Protein AF-A8PZW1-F1 (afdb_monomer)

Foldseek 3Di:
DDDDDDDPLPPPQPPVDDDDPLRVQQVVCVVVVHHRPDDDPLVVLVVVLVPDPPLLVSQVCQAEDADEAPCLLRPCPVVSSQVSNCVQADDPVNVVPDDPDDDPNSTHHGGHYDFDDCVVVVCHSVRHCVVVVVVVVVCCVQVVDPVNQQDDDPVNCVVPNPVCVVVRPVD

Secondary structure (DSSP, 8-state):
--------TTSS---SSPPPHHHHHHHHHHHTTPPPSS--HHHHHHHHHHT-SSGGGHHHHHHSB---SGGGGSTTHHHHHHHHHGGGS--HHHHTTS-TT---TT------B----TT-GGGTT-GGGHHHHHHHHHHHHHHH-TT--SS--HHHHHHHGGGGGGSTT--

Solvent-accessible surface area (backbone atoms only — not comparable to full-atom values): 10690 Å² total; per-residue (Å²): 140,86,83,81,89,75,80,76,71,76,77,74,63,81,59,94,62,76,82,54,67,69,58,56,50,21,55,49,25,52,74,74,73,44,84,44,93,58,80,54,69,59,59,52,49,50,59,54,47,73,68,48,76,65,55,74,60,39,33,60,51,41,52,56,32,74,67,58,36,77,69,49,69,42,83,63,47,65,61,52,47,42,58,58,46,48,74,78,35,71,44,75,72,57,60,72,71,44,77,89,86,69,78,67,88,53,61,38,79,58,63,30,76,60,72,67,59,72,88,43,66,95,44,46,87,37,36,48,46,45,66,58,54,51,48,54,55,49,50,53,54,45,74,66,40,87,81,58,52,75,58,88,48,72,67,54,39,73,75,55,39,84,64,46,74,79,56,54,74,72,125

Nearest PDB structures (foldseek):
  6yw7-assembly1_A  TM=7.847E-01  e=1.092E-02  Homo sapiens

Organism: Malassezia globosa (strain ATCC MYA-4612 / CBS 7966) (NCBI:txid425265)

Mean predicted aligned error: 10.6 Å

pLDDT: mean 81.07, std 16.15, range [33.66, 95.81]

Sequence (171 aa):
MSRSSAPAVLERVSLATPMPRAVAQALQARRIGGEPMCISIPEAVERAVSQMQPMERRVPLWENVILTGPMALTRGLNAELVRALSAYMTTEATEASQVAGEPHPWQPHAVRALRIPDYFANFKERMDLAPYLGATIFAKLVFGDLSGRNYITKKQYNEAGPSVAFALGSV

InterPro domains:
  IPR043129 ATPase, nucleotide binding domain [SSF53067] (37-164)

Radius of gyration: 21.82 Å; Cα contacts (8 Å, |Δi|>4): 133; chains: 1; bounding box: 57×39×56 Å

Structure (mmCIF, N/CA/C/O backbone):
data_AF-A8PZW1-F1
#
_entry.id   AF-A8PZW1-F1
#
loop_
_atom_site.group_PDB
_atom_site.id
_atom_site.type_symbol
_atom_site.label_atom_id
_atom_site.label_alt_id
_atom_site.label_comp_id
_atom_site.label_asym_id
_atom_site.label_entity_id
_atom_site.label_seq_id
_atom_site.pdbx_PDB_ins_code
_atom_site.Cartn_x
_atom_site.Cartn_y
_atom_site.Cartn_z
_atom_site.occupancy
_atom_site.B_iso_or_equiv
_atom_site.auth_seq_id
_atom_site.auth_comp_id
_atom_site.auth_asym_id
_atom_site.auth_atom_id
_atom_site.pdbx_PDB_model_num
ATOM 1 N N . MET A 1 1 ? 29.365 8.353 -30.071 1.00 39.91 1 MET A N 1
ATOM 2 C CA . MET A 1 1 ? 29.418 7.093 -29.291 1.00 39.91 1 MET A CA 1
ATOM 3 C C . MET A 1 1 ? 29.468 7.518 -27.830 1.00 39.91 1 MET A C 1
ATOM 5 O O . MET A 1 1 ? 30.365 8.272 -27.512 1.00 39.91 1 MET A O 1
ATOM 9 N N . SER A 1 2 ? 28.543 7.277 -26.908 1.00 44.88 2 SER A N 1
ATOM 10 C CA . SER A 1 2 ? 27.367 6.420 -26.755 1.00 44.88 2 SER A CA 1
ATOM 11 C C . SER A 1 2 ? 26.422 7.197 -25.814 1.00 44.88 2 SER A C 1
ATOM 13 O O . SER A 1 2 ? 26.896 7.743 -24.819 1.00 44.88 2 SER A O 1
ATOM 15 N N . ARG A 1 3 ? 25.125 7.329 -26.124 1.00 33.66 3 ARG A N 1
ATOM 16 C CA . ARG A 1 3 ? 24.141 7.918 -25.197 1.00 33.66 3 ARG A CA 1
ATOM 17 C C . ARG A 1 3 ? 22.961 6.968 -25.026 1.00 33.66 3 ARG A C 1
ATOM 19 O O . ARG A 1 3 ? 22.177 6.791 -25.947 1.00 33.66 3 ARG A O 1
ATOM 26 N N . SER A 1 4 ? 22.872 6.443 -23.805 1.00 40.16 4 SER A N 1
ATOM 27 C CA . SER A 1 4 ? 21.647 6.209 -23.036 1.00 40.16 4 SER A CA 1
ATOM 28 C C . SER A 1 4 ? 20.554 5.373 -23.713 1.00 40.16 4 SER A C 1
ATOM 30 O O . SER A 1 4 ? 19.647 5.899 -24.355 1.00 40.16 4 SER A O 1
ATOM 32 N N . SER A 1 5 ? 20.589 4.056 -23.486 1.00 48.94 5 SER A N 1
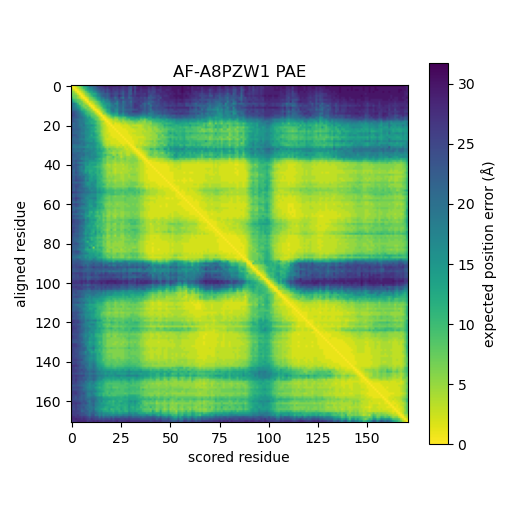ATOM 33 C CA . SER A 1 5 ? 19.399 3.214 -23.624 1.00 48.94 5 SER A CA 1
ATOM 34 C C . SER A 1 5 ? 18.521 3.379 -22.376 1.00 48.94 5 SER A C 1
ATOM 36 O O . SER A 1 5 ? 18.704 2.683 -21.377 1.00 48.94 5 SER A O 1
ATOM 38 N N . ALA A 1 6 ? 17.572 4.313 -22.410 1.00 47.75 6 ALA A N 1
ATOM 39 C CA . ALA A 1 6 ? 16.497 4.355 -21.421 1.00 47.75 6 ALA A CA 1
ATOM 40 C C . ALA A 1 6 ? 15.492 3.211 -21.695 1.00 47.75 6 ALA A C 1
ATOM 42 O O . ALA A 1 6 ? 15.233 2.893 -22.860 1.00 47.75 6 ALA A O 1
ATOM 43 N N . PRO A 1 7 ? 14.934 2.557 -20.660 1.00 43.34 7 PRO A N 1
ATOM 44 C CA . PRO A 1 7 ? 14.212 1.303 -20.824 1.00 43.34 7 PRO A CA 1
ATOM 45 C C . PRO A 1 7 ? 12.838 1.505 -21.478 1.00 43.34 7 PRO A C 1
ATOM 47 O O . PRO A 1 7 ? 12.040 2.343 -21.060 1.00 43.34 7 PRO A O 1
ATOM 50 N N . ALA A 1 8 ? 12.539 0.659 -22.464 1.00 48.75 8 ALA A N 1
ATOM 51 C CA . ALA A 1 8 ? 11.260 0.529 -23.164 1.00 48.75 8 ALA A CA 1
ATOM 52 C C . ALA A 1 8 ? 10.147 -0.060 -22.266 1.00 48.75 8 ALA A C 1
ATOM 54 O O . ALA A 1 8 ? 9.611 -1.132 -22.531 1.00 48.75 8 ALA A O 1
ATOM 55 N N . VAL A 1 9 ? 9.814 0.611 -21.158 1.00 48.16 9 VAL A N 1
ATOM 56 C CA . VAL A 1 9 ? 8.810 0.131 -20.182 1.00 48.16 9 VAL A CA 1
ATOM 57 C C . VAL A 1 9 ? 7.390 0.150 -20.772 1.00 48.16 9 VAL A C 1
ATOM 59 O O . VAL A 1 9 ? 6.560 -0.680 -20.422 1.00 48.16 9 VAL A O 1
ATOM 62 N N . LEU A 1 10 ? 7.103 1.065 -21.702 1.00 46.12 10 LEU A N 1
ATOM 63 C CA . LEU A 1 10 ? 5.745 1.274 -22.219 1.00 46.12 10 LEU A CA 1
ATOM 64 C C . LEU A 1 10 ? 5.358 0.374 -23.400 1.00 46.12 10 LEU A C 1
ATOM 66 O O . LEU A 1 10 ? 4.181 0.301 -23.730 1.00 46.12 10 LEU A O 1
ATOM 70 N N . GLU A 1 11 ? 6.311 -0.304 -24.040 1.00 45.03 11 GLU A N 1
ATOM 71 C CA . GLU A 1 11 ? 6.045 -1.028 -25.294 1.00 45.03 11 GLU A CA 1
ATOM 72 C C . GLU A 1 11 ? 5.593 -2.482 -25.071 1.00 45.03 11 GLU A C 1
ATOM 74 O O . GLU A 1 11 ? 4.982 -3.088 -25.946 1.00 45.03 11 GLU A O 1
ATOM 79 N N . ARG A 1 12 ? 5.864 -3.056 -23.888 1.00 45.81 12 ARG A N 1
ATOM 80 C CA . ARG A 1 12 ? 5.648 -4.492 -23.618 1.00 45.81 12 ARG A CA 1
ATOM 81 C C . ARG A 1 12 ? 4.424 -4.823 -22.773 1.00 45.81 12 ARG A C 1
ATOM 83 O O . ARG A 1 12 ? 4.022 -5.983 -22.731 1.00 45.81 12 ARG A O 1
ATOM 90 N N . VAL A 1 13 ? 3.793 -3.832 -22.151 1.00 46.81 13 VAL A N 1
ATOM 91 C CA . VAL A 1 13 ? 2.490 -4.019 -21.508 1.00 46.81 13 VAL A CA 1
ATOM 92 C C . VAL A 1 13 ? 1.435 -3.549 -22.500 1.00 46.81 13 VAL A C 1
ATOM 94 O O . VAL A 1 13 ? 1.062 -2.380 -22.514 1.00 46.81 13 VAL A O 1
ATOM 97 N N . SER A 1 14 ? 0.977 -4.457 -23.367 1.00 43.47 14 SER A N 1
ATOM 98 C CA . SER A 1 14 ? -0.197 -4.206 -24.208 1.00 43.47 14 SER A CA 1
ATOM 99 C C . SER A 1 14 ? -1.435 -4.152 -23.311 1.00 43.47 14 SER A C 1
ATOM 101 O O . SER A 1 14 ? -2.185 -5.113 -23.162 1.00 43.47 14 SER A O 1
ATOM 103 N N . LEU A 1 15 ? -1.635 -3.011 -22.655 1.00 50.91 15 LEU A N 1
ATOM 104 C CA . LEU A 1 15 ? -2.978 -2.586 -22.322 1.00 50.91 15 LEU A CA 1
ATOM 105 C C . LEU A 1 15 ? -3.600 -2.229 -23.672 1.00 50.91 15 LEU A C 1
ATOM 107 O O . LEU A 1 15 ? -3.113 -1.333 -24.353 1.00 50.91 15 LEU A O 1
ATOM 111 N N . ALA A 1 16 ? -4.676 -2.908 -24.066 1.00 49.31 16 ALA A N 1
ATOM 112 C CA . ALA A 1 16 ? -5.485 -2.524 -25.230 1.00 49.31 16 ALA A CA 1
ATOM 113 C C . ALA A 1 16 ? -6.076 -1.096 -25.105 1.00 49.31 16 ALA A C 1
ATOM 115 O O . ALA A 1 16 ? -6.790 -0.618 -25.983 1.00 49.31 16 ALA A O 1
ATOM 116 N N . THR A 1 17 ? -5.789 -0.414 -23.998 1.00 59.19 17 THR A N 1
ATOM 117 C CA . THR A 1 17 ? -6.108 0.976 -23.734 1.00 59.19 17 THR A CA 1
ATOM 118 C C . THR A 1 17 ? -5.168 1.893 -24.524 1.00 59.19 17 THR A C 1
ATOM 120 O O . THR A 1 17 ? -3.949 1.799 -24.363 1.00 59.19 17 THR A O 1
ATOM 123 N N . PRO A 1 18 ? -5.691 2.828 -25.338 1.00 68.12 18 PRO A N 1
ATOM 124 C CA . PRO A 1 18 ? -4.857 3.850 -25.958 1.00 68.12 18 PRO A CA 1
ATOM 125 C C . PRO A 1 18 ? -4.110 4.637 -24.875 1.00 68.12 18 PRO A C 1
ATOM 127 O O . PRO A 1 18 ? -4.671 4.937 -23.817 1.00 68.12 18 PRO A O 1
ATOM 130 N N . MET A 1 19 ? -2.842 4.971 -25.138 1.00 73.75 19 MET A N 1
ATOM 131 C CA . MET A 1 19 ? -2.012 5.743 -24.212 1.00 73.75 19 MET A CA 1
ATOM 132 C C . MET A 1 19 ? -2.765 7.013 -23.772 1.00 73.75 19 MET A C 1
ATOM 134 O O . MET A 1 19 ? -3.174 7.801 -24.632 1.00 73.75 19 MET A O 1
ATOM 138 N N . PRO A 1 20 ? -2.955 7.244 -22.458 1.00 80.94 20 PRO A N 1
ATOM 139 C CA . PRO A 1 20 ? -3.646 8.434 -21.983 1.00 80.94 20 PRO A CA 1
ATOM 140 C C . PRO A 1 20 ? -2.965 9.707 -22.494 1.00 80.94 20 PRO A C 1
ATOM 142 O O . PRO A 1 20 ? -1.737 9.805 -22.485 1.00 80.94 20 PRO A O 1
ATOM 145 N N . ARG A 1 21 ? -3.753 10.713 -22.896 1.00 82.06 21 ARG A N 1
ATOM 146 C CA . ARG A 1 21 ? -3.230 11.973 -23.464 1.00 82.06 21 ARG A CA 1
ATOM 147 C C . ARG A 1 21 ? -2.187 12.647 -22.569 1.00 82.06 21 ARG A C 1
ATOM 149 O O . ARG A 1 21 ? -1.183 13.122 -23.084 1.00 82.06 21 ARG A O 1
ATOM 156 N N . ALA A 1 22 ? -2.393 12.624 -21.252 1.00 80.94 22 ALA A N 1
ATOM 157 C CA . ALA A 1 22 ? -1.445 13.176 -20.285 1.00 80.94 22 ALA A CA 1
ATOM 158 C C . ALA A 1 22 ? -0.072 12.481 -20.345 1.00 80.94 22 ALA A C 1
ATOM 160 O O . ALA A 1 22 ? 0.961 13.141 -20.309 1.00 80.94 22 ALA A O 1
ATOM 161 N N . VAL A 1 23 ? -0.051 11.154 -20.521 1.00 80.88 23 VAL A N 1
ATOM 162 C CA . VAL A 1 23 ? 1.190 10.379 -20.670 1.00 80.88 23 VAL A CA 1
ATOM 163 C C . VAL A 1 23 ? 1.869 10.712 -21.997 1.00 80.88 23 VAL A C 1
ATOM 165 O O . VAL A 1 23 ? 3.070 10.965 -22.019 1.00 80.88 23 VAL A O 1
ATOM 168 N N . ALA A 1 24 ? 1.109 10.782 -23.094 1.00 82.50 24 ALA A N 1
ATOM 169 C CA . ALA A 1 24 ? 1.651 11.155 -24.402 1.00 82.50 24 ALA A CA 1
ATOM 170 C C . ALA A 1 24 ? 2.281 12.562 -24.381 1.00 82.50 24 ALA A C 1
ATOM 172 O O . ALA A 1 24 ? 3.403 12.747 -24.852 1.00 82.50 24 ALA A O 1
ATOM 173 N N . GLN A 1 25 ? 1.598 13.532 -23.766 1.00 85.06 25 GLN A N 1
ATOM 174 C CA . GLN A 1 25 ? 2.096 14.897 -23.580 1.00 85.06 25 GLN A CA 1
ATOM 175 C C . GLN A 1 25 ? 3.346 14.936 -22.69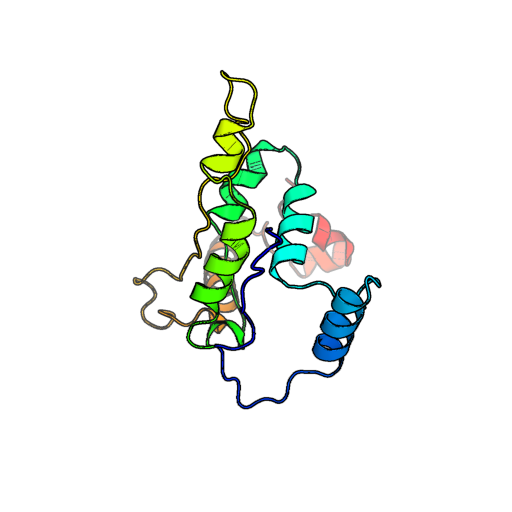5 1.00 85.06 25 GLN A C 1
ATOM 177 O O . GLN A 1 25 ? 4.315 15.605 -23.047 1.00 85.06 25 GLN A O 1
ATOM 182 N N . ALA A 1 26 ? 3.373 14.180 -21.594 1.00 82.69 26 ALA A N 1
ATOM 183 C CA . ALA A 1 26 ? 4.539 14.086 -20.719 1.00 82.69 26 ALA A CA 1
ATOM 184 C C . ALA A 1 26 ? 5.762 13.479 -21.431 1.00 82.69 26 ALA A C 1
ATOM 186 O O . ALA A 1 26 ? 6.873 13.994 -21.305 1.00 82.69 26 ALA A O 1
ATOM 187 N N . LEU A 1 27 ? 5.574 12.419 -22.223 1.00 82.25 27 LEU A N 1
ATOM 188 C CA . LEU A 1 27 ? 6.648 11.817 -23.022 1.00 82.25 27 LEU A CA 1
ATOM 189 C C . LEU A 1 27 ? 7.158 12.773 -24.101 1.00 82.25 27 LEU A C 1
ATOM 191 O O . LEU A 1 27 ? 8.364 12.851 -24.335 1.00 82.25 27 LEU A O 1
ATOM 195 N N . GLN A 1 28 ? 6.253 13.502 -24.754 1.00 85.75 28 GLN A N 1
ATOM 196 C CA . GLN A 1 28 ? 6.622 14.493 -25.754 1.00 85.75 28 GLN A CA 1
ATOM 197 C C . GLN A 1 28 ? 7.403 15.653 -25.131 1.00 85.75 28 GLN A C 1
ATOM 199 O O . GLN A 1 28 ? 8.448 16.006 -25.672 1.00 85.75 28 GLN A O 1
ATOM 204 N N . ALA A 1 29 ? 6.963 16.177 -23.981 1.00 84.50 29 ALA A N 1
ATOM 205 C CA . ALA A 1 29 ? 7.670 17.217 -23.232 1.00 84.50 29 ALA A CA 1
ATOM 206 C C . ALA A 1 29 ? 9.112 16.792 -22.915 1.00 84.50 29 ALA A C 1
ATOM 208 O O . ALA A 1 29 ? 10.050 17.522 -23.226 1.00 84.50 29 ALA A O 1
ATOM 209 N N . ARG A 1 30 ? 9.312 15.557 -22.437 1.00 79.94 30 ARG A N 1
ATOM 210 C CA . ARG A 1 30 ? 10.660 15.015 -22.191 1.00 79.94 30 ARG A CA 1
ATOM 211 C C . ARG A 1 30 ? 11.529 14.949 -23.440 1.00 79.94 30 ARG A C 1
ATOM 213 O O . ARG A 1 30 ? 12.713 15.257 -23.364 1.00 79.94 30 ARG A O 1
ATOM 220 N N . ARG A 1 31 ? 10.968 14.550 -24.589 1.00 83.00 31 ARG A N 1
ATOM 221 C CA . ARG A 1 31 ? 11.724 14.469 -25.855 1.00 83.00 31 ARG A CA 1
ATOM 222 C C . ARG A 1 31 ? 12.244 15.829 -26.307 1.00 83.00 31 ARG A C 1
ATOM 224 O O . ARG A 1 31 ? 13.328 15.894 -26.872 1.00 83.00 31 ARG A O 1
ATOM 231 N N . ILE A 1 32 ? 11.475 16.887 -26.065 1.00 89.56 32 ILE A N 1
ATOM 232 C CA . ILE A 1 32 ? 11.837 18.260 -26.434 1.00 89.56 32 ILE A CA 1
ATOM 233 C C . ILE A 1 32 ? 12.573 19.012 -25.309 1.00 89.56 32 ILE A C 1
ATOM 235 O O . ILE A 1 32 ? 12.860 20.192 -25.472 1.00 89.56 32 ILE A O 1
ATOM 239 N N . GLY A 1 33 ? 12.886 18.349 -24.186 1.00 81.81 33 GLY A N 1
ATOM 240 C CA . GLY A 1 33 ? 13.593 18.944 -23.044 1.00 81.81 33 GLY A CA 1
ATOM 241 C C . GLY A 1 33 ? 12.747 19.869 -22.159 1.00 81.81 33 GLY A C 1
ATOM 242 O O . GLY A 1 33 ? 13.308 20.655 -21.404 1.00 81.81 33 GLY A O 1
ATOM 243 N N . GLY A 1 34 ? 11.417 19.805 -22.258 1.00 82.75 34 GLY A N 1
ATOM 244 C CA . GLY A 1 34 ? 10.488 20.531 -21.389 1.00 82.75 34 GLY A CA 1
ATOM 245 C C . GLY A 1 34 ? 10.082 19.738 -20.141 1.00 82.75 34 GLY A C 1
ATOM 246 O O . GLY A 1 34 ? 10.202 18.512 -20.098 1.00 82.75 34 GLY A O 1
ATOM 247 N N . GLU A 1 35 ? 9.543 20.437 -19.141 1.00 79.88 35 GLU A N 1
ATOM 248 C CA . GLU A 1 35 ? 9.008 19.824 -17.918 1.00 79.88 35 GLU A CA 1
ATOM 249 C C . GLU A 1 35 ? 7.676 19.098 -18.194 1.00 79.88 35 GLU A C 1
ATOM 251 O O . GLU A 1 35 ? 6.747 19.691 -18.755 1.00 79.88 35 GLU A O 1
ATOM 256 N N . PRO A 1 36 ? 7.541 17.811 -17.828 1.00 80.56 36 PRO A N 1
ATOM 257 C CA . PRO A 1 36 ? 6.308 17.068 -18.037 1.00 80.56 36 PRO A CA 1
ATOM 258 C C . PRO A 1 36 ? 5.221 17.488 -17.034 1.00 80.56 36 PRO A C 1
ATOM 260 O O . PRO A 1 36 ? 5.479 17.682 -15.852 1.00 80.56 36 PRO A O 1
ATOM 263 N N . MET A 1 37 ? 3.963 17.522 -17.483 1.00 77.12 37 MET A N 1
ATOM 264 C CA . MET A 1 37 ? 2.801 17.829 -16.629 1.00 77.12 37 MET A CA 1
ATOM 265 C C . MET A 1 37 ? 2.544 16.803 -15.510 1.00 77.12 37 MET A C 1
ATOM 267 O O . MET A 1 37 ? 1.793 17.071 -14.575 1.00 77.12 37 MET A O 1
ATOM 271 N N . CYS A 1 38 ? 3.122 15.608 -15.625 1.00 81.25 38 CYS A N 1
ATOM 272 C CA . CYS A 1 38 ? 3.045 14.552 -14.629 1.00 81.25 38 CYS A CA 1
ATOM 273 C C . CYS A 1 38 ? 4.358 13.765 -14.588 1.00 81.25 38 CYS A C 1
ATOM 275 O O . CYS A 1 38 ? 4.998 13.538 -15.619 1.00 81.25 38 CYS A O 1
ATOM 277 N N . ILE A 1 39 ? 4.732 13.315 -13.394 1.00 84.69 39 ILE A N 1
ATOM 278 C CA . ILE A 1 39 ? 5.891 12.448 -13.172 1.00 84.69 39 ILE A CA 1
ATOM 279 C C . ILE A 1 39 ? 5.492 10.976 -13.281 1.00 84.69 39 ILE A C 1
ATOM 281 O O . ILE A 1 39 ? 4.330 10.614 -13.079 1.00 84.69 39 ILE A O 1
ATOM 285 N N . SER A 1 40 ? 6.454 10.120 -13.614 1.00 86.31 40 SER A N 1
ATOM 286 C CA . SER A 1 40 ? 6.231 8.674 -13.630 1.00 86.31 40 SER A CA 1
ATOM 287 C C . SER A 1 40 ? 6.175 8.106 -12.206 1.00 86.31 40 SER A C 1
ATOM 289 O O . SER A 1 40 ? 6.700 8.705 -11.267 1.00 86.31 40 SER A O 1
ATOM 291 N N . ILE A 1 41 ? 5.561 6.928 -12.037 1.00 90.12 41 ILE A N 1
ATOM 292 C CA . ILE A 1 41 ? 5.499 6.245 -10.732 1.00 90.12 41 ILE A CA 1
ATOM 293 C C . ILE A 1 41 ? 6.907 6.021 -10.141 1.00 90.12 41 ILE A C 1
ATOM 295 O O . ILE A 1 41 ? 7.090 6.364 -8.976 1.00 90.12 41 ILE A O 1
ATOM 299 N N . PRO A 1 42 ? 7.913 5.517 -10.889 1.00 91.38 42 PRO A N 1
ATOM 300 C CA . PRO A 1 42 ? 9.250 5.310 -10.330 1.00 91.38 42 PRO A CA 1
ATOM 301 C C . PRO A 1 42 ? 9.918 6.597 -9.827 1.00 91.38 42 PRO A C 1
ATOM 303 O O . PRO A 1 42 ? 10.505 6.595 -8.750 1.00 91.38 42 PRO A O 1
ATOM 306 N N . GLU A 1 43 ? 9.762 7.712 -10.543 1.00 88.81 43 GLU A N 1
ATOM 307 C CA . GLU A 1 43 ? 10.295 9.012 -10.105 1.00 88.81 43 GLU A CA 1
ATOM 308 C C . GLU A 1 43 ? 9.548 9.567 -8.895 1.00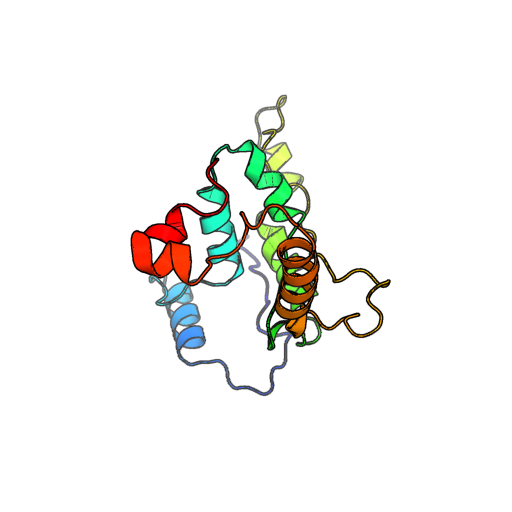 88.81 43 GLU A C 1
ATOM 31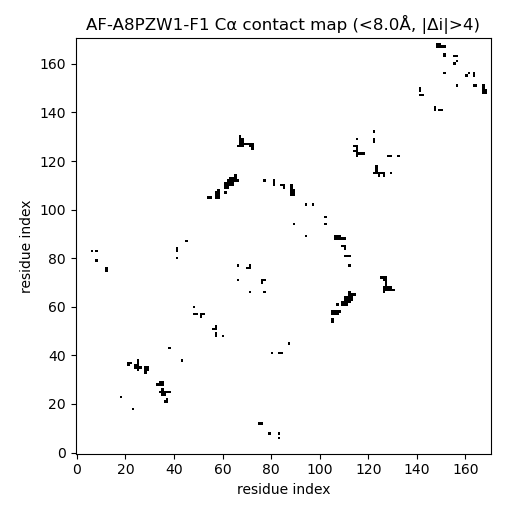0 O O . GLU A 1 43 ? 10.154 10.173 -8.018 1.00 88.81 43 GLU A O 1
ATOM 315 N N . ALA A 1 44 ? 8.229 9.366 -8.830 1.00 92.25 44 ALA A N 1
ATOM 316 C CA . ALA A 1 44 ? 7.447 9.746 -7.660 1.00 92.25 44 ALA A CA 1
ATOM 317 C C . ALA A 1 44 ? 7.909 8.978 -6.413 1.00 92.25 44 ALA A C 1
ATOM 319 O O . ALA A 1 44 ? 8.031 9.571 -5.341 1.00 92.25 44 ALA A O 1
ATOM 320 N N . VAL A 1 45 ? 8.195 7.679 -6.565 1.00 93.56 45 VAL A N 1
ATOM 321 C CA . VAL A 1 45 ? 8.728 6.829 -5.493 1.00 93.56 45 VAL A CA 1
ATOM 322 C C . VAL A 1 45 ? 10.117 7.298 -5.072 1.00 93.56 45 VAL A C 1
ATOM 324 O O . VAL A 1 45 ? 10.326 7.528 -3.884 1.00 93.56 45 VAL A O 1
ATOM 327 N N . GLU A 1 46 ? 11.041 7.498 -6.014 1.00 91.88 46 GLU A N 1
ATOM 328 C CA . GLU A 1 46 ? 12.389 7.991 -5.704 1.00 91.88 46 GLU A CA 1
ATOM 329 C C . GLU A 1 46 ? 12.330 9.326 -4.957 1.00 91.88 46 GLU A C 1
ATOM 331 O O . GLU A 1 46 ? 12.889 9.442 -3.867 1.00 91.88 46 GLU A O 1
ATOM 336 N N . ARG A 1 47 ? 11.561 10.295 -5.464 1.00 91.12 47 ARG A N 1
ATOM 337 C CA . ARG A 1 47 ? 11.432 11.614 -4.840 1.00 91.12 47 ARG A CA 1
ATOM 338 C C . ARG A 1 47 ? 10.860 11.533 -3.426 1.00 91.12 47 ARG A C 1
ATOM 340 O O . ARG A 1 47 ? 11.296 12.284 -2.555 1.00 91.12 47 ARG A O 1
ATOM 347 N N . ALA A 1 48 ? 9.898 10.640 -3.187 1.00 94.12 48 ALA A N 1
ATOM 348 C CA . ALA A 1 48 ? 9.335 10.418 -1.859 1.00 94.12 48 ALA A CA 1
ATOM 349 C C . ALA A 1 48 ? 10.357 9.778 -0.905 1.00 94.12 48 ALA A C 1
ATOM 351 O O . ALA A 1 48 ? 10.527 10.246 0.221 1.00 94.12 48 ALA A O 1
ATOM 352 N N . VAL A 1 49 ? 11.081 8.746 -1.352 1.00 92.62 49 VAL A N 1
ATOM 353 C CA . VAL A 1 49 ? 12.082 8.057 -0.522 1.00 92.62 49 VAL A CA 1
ATOM 354 C C . VAL A 1 49 ? 13.285 8.961 -0.229 1.00 92.62 49 VAL A C 1
ATOM 356 O O . VAL A 1 49 ? 13.781 8.975 0.897 1.00 92.62 49 VAL A O 1
ATOM 359 N N . SER A 1 50 ? 13.712 9.787 -1.183 1.00 89.94 50 SER A N 1
ATOM 360 C CA . SER A 1 50 ? 14.813 10.746 -1.017 1.00 89.94 50 SER A CA 1
ATOM 361 C C . SER A 1 50 ? 14.517 11.846 0.011 1.00 89.94 50 SER A C 1
ATOM 363 O O . SER A 1 50 ? 15.445 12.386 0.616 1.00 89.94 50 SER A O 1
ATOM 365 N N . GLN A 1 51 ? 13.239 12.138 0.280 1.00 92.50 51 GLN A N 1
ATOM 366 C CA . GLN A 1 51 ? 12.818 13.067 1.337 1.00 92.50 51 GLN A CA 1
ATOM 367 C C . GLN A 1 51 ? 12.741 12.420 2.729 1.00 92.50 51 GLN A C 1
ATOM 369 O O . GLN A 1 51 ? 12.636 13.134 3.726 1.00 92.50 51 GLN A O 1
ATOM 374 N N . MET A 1 52 ? 12.819 11.089 2.830 1.00 92.31 52 MET A N 1
ATOM 375 C CA . MET A 1 52 ? 12.688 10.387 4.105 1.00 92.31 52 MET A CA 1
ATOM 376 C C . MET A 1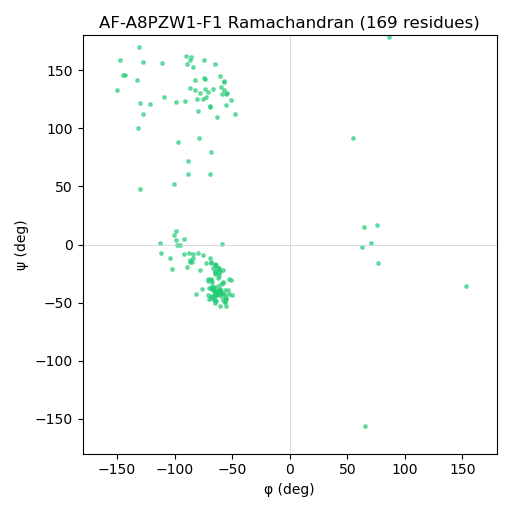 52 ? 13.856 10.702 5.045 1.00 92.31 52 MET A C 1
ATOM 378 O O . MET A 1 52 ? 15.029 10.643 4.652 1.00 92.31 52 MET A O 1
ATOM 382 N N . GLN A 1 53 ? 13.510 10.990 6.300 1.00 90.81 53 GLN A N 1
ATOM 383 C CA . GLN A 1 53 ? 14.434 11.183 7.412 1.00 90.81 53 GLN A CA 1
ATOM 384 C C . GLN A 1 53 ? 13.961 10.377 8.635 1.00 90.81 53 GLN A C 1
ATOM 386 O O . GLN A 1 53 ? 12.753 10.327 8.892 1.00 90.81 53 GLN A O 1
ATOM 391 N N . PRO A 1 54 ? 14.869 9.755 9.412 1.00 90.25 54 PRO A N 1
ATOM 392 C CA . PRO A 1 54 ? 16.318 9.634 9.186 1.00 90.25 54 PRO A CA 1
ATOM 393 C C . PRO A 1 54 ? 16.687 8.812 7.937 1.00 90.25 54 PRO A C 1
ATOM 395 O O . PRO A 1 54 ? 15.914 7.954 7.505 1.00 90.25 54 PRO A O 1
ATOM 398 N N . MET A 1 55 ? 17.875 9.059 7.370 1.00 85.69 55 MET A N 1
ATOM 399 C CA . MET A 1 55 ? 18.346 8.440 6.114 1.00 85.69 55 MET A CA 1
ATOM 400 C C . MET A 1 55 ? 18.387 6.905 6.165 1.00 85.69 55 MET A C 1
ATOM 402 O O . MET A 1 55 ? 18.071 6.253 5.173 1.00 85.69 55 MET A O 1
ATOM 406 N N . GLU A 1 56 ? 18.685 6.328 7.328 1.00 86.31 56 GLU A N 1
ATOM 407 C CA . GLU A 1 56 ? 18.687 4.880 7.594 1.00 86.31 56 GLU A CA 1
ATOM 408 C C . GLU A 1 56 ? 17.373 4.183 7.212 1.00 86.31 56 GLU A C 1
ATOM 410 O O . GLU A 1 56 ? 17.364 3.023 6.808 1.00 86.31 56 GLU A O 1
ATOM 415 N N . ARG A 1 57 ? 16.242 4.897 7.283 1.00 90.31 57 ARG A N 1
ATOM 416 C CA . ARG A 1 57 ? 14.923 4.340 6.955 1.00 90.31 57 ARG A CA 1
ATOM 417 C C . ARG A 1 57 ? 14.691 4.177 5.457 1.00 90.31 57 ARG A C 1
ATOM 419 O O . ARG A 1 57 ? 13.695 3.576 5.078 1.00 90.31 57 ARG A O 1
ATOM 426 N N . ARG A 1 58 ? 15.566 4.697 4.594 1.00 90.31 58 ARG A N 1
ATOM 427 C CA . ARG A 1 58 ? 15.389 4.628 3.135 1.00 90.31 58 ARG A CA 1
ATOM 428 C C . ARG A 1 58 ? 15.591 3.221 2.596 1.00 90.31 58 ARG A C 1
ATOM 430 O O . ARG A 1 58 ? 14.785 2.772 1.791 1.00 90.31 58 ARG A O 1
ATOM 437 N N . VAL A 1 59 ? 16.622 2.519 3.065 1.00 88.56 59 VAL A N 1
ATOM 438 C CA . VAL A 1 59 ? 16.951 1.151 2.627 1.00 88.56 59 VAL A CA 1
ATOM 439 C C . VAL A 1 59 ? 15.761 0.193 2.791 1.00 88.56 59 VAL A C 1
ATOM 441 O O . VAL A 1 59 ? 15.346 -0.392 1.789 1.00 88.56 59 VAL A O 1
ATOM 444 N N . PRO A 1 60 ? 15.114 0.079 3.972 1.00 91.31 60 PRO A N 1
ATOM 445 C CA . PRO A 1 60 ? 13.977 -0.825 4.115 1.00 91.31 60 PRO A CA 1
ATOM 446 C C . PRO A 1 60 ? 12.765 -0.425 3.261 1.00 91.31 60 PRO A C 1
ATOM 448 O O . PRO A 1 60 ? 11.965 -1.298 2.942 1.00 91.31 60 PRO A O 1
ATOM 451 N N . LEU A 1 61 ? 12.601 0.838 2.847 1.00 93.12 61 LEU A N 1
ATOM 452 C CA . LEU A 1 61 ? 11.491 1.219 1.959 1.00 93.12 61 LEU A CA 1
ATOM 453 C C . LEU A 1 61 ? 11.621 0.581 0.569 1.00 93.12 61 LEU A C 1
ATOM 455 O O . LEU A 1 61 ? 10.617 0.162 -0.005 1.00 93.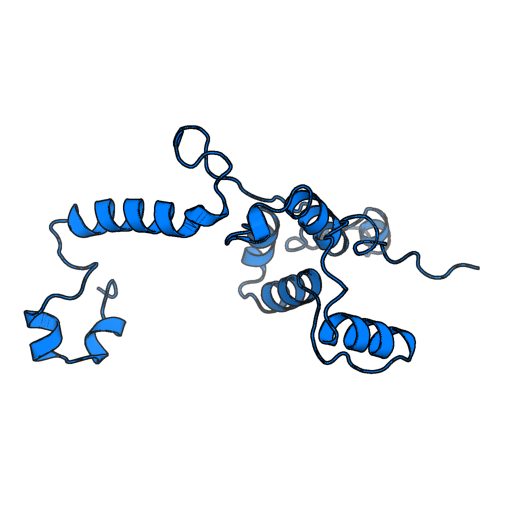12 61 LEU A O 1
ATOM 459 N N . TRP A 1 62 ? 12.844 0.447 0.054 1.00 92.25 62 TRP A N 1
ATOM 460 C CA . TRP A 1 62 ? 13.109 -0.195 -1.238 1.00 92.25 62 TRP A CA 1
ATOM 461 C C . TRP A 1 62 ? 12.905 -1.714 -1.199 1.00 92.25 62 TRP A C 1
ATOM 463 O O . TRP A 1 62 ? 12.452 -2.317 -2.172 1.00 92.25 62 TRP A O 1
ATOM 473 N N . GLU A 1 63 ? 13.154 -2.338 -0.050 1.00 91.38 63 GLU A N 1
ATOM 474 C CA . GLU A 1 63 ? 12.959 -3.777 0.138 1.00 91.38 63 GLU A CA 1
ATOM 475 C C . GLU A 1 63 ? 11.521 -4.185 0.496 1.00 91.38 63 GLU A C 1
ATOM 477 O O . GLU A 1 63 ? 11.217 -5.381 0.592 1.00 91.38 63 GLU A O 1
ATOM 482 N N . ASN A 1 64 ? 10.646 -3.213 0.755 1.00 93.75 64 ASN A N 1
ATOM 483 C CA . ASN A 1 64 ? 9.286 -3.444 1.235 1.00 93.75 64 ASN A CA 1
ATOM 484 C C . ASN A 1 64 ? 8.255 -2.678 0.391 1.00 93.75 64 ASN A C 1
ATOM 486 O O . ASN A 1 64 ? 7.361 -2.014 0.916 1.00 93.75 64 ASN A O 1
ATOM 490 N N . VAL A 1 65 ? 8.367 -2.780 -0.935 1.00 93.69 65 VAL A N 1
ATOM 491 C CA . VAL A 1 65 ? 7.453 -2.115 -1.872 1.00 93.69 65 VAL A CA 1
ATOM 492 C C . VAL A 1 65 ? 6.142 -2.892 -1.970 1.00 93.69 65 VAL A C 1
ATOM 494 O O . VAL A 1 65 ? 6.133 -4.098 -2.205 1.00 93.69 65 VAL A O 1
ATOM 497 N N . ILE A 1 66 ? 5.011 -2.203 -1.837 1.00 93.44 66 ILE A N 1
ATOM 498 C CA . ILE A 1 66 ? 3.676 -2.792 -1.989 1.00 93.44 66 ILE A CA 1
ATOM 499 C C . ILE A 1 66 ? 2.936 -2.046 -3.095 1.00 93.44 66 ILE A C 1
ATOM 501 O O . ILE A 1 66 ? 2.694 -0.845 -2.991 1.00 93.44 66 ILE A O 1
ATOM 505 N N . LEU A 1 67 ? 2.532 -2.772 -4.138 1.00 93.38 67 LEU A N 1
ATOM 506 C CA . LEU A 1 67 ? 1.599 -2.281 -5.149 1.00 93.38 67 LEU A CA 1
ATOM 507 C C . LEU A 1 67 ? 0.199 -2.803 -4.822 1.00 93.38 67 LEU A C 1
ATOM 509 O O . LEU A 1 67 ? -0.007 -4.011 -4.731 1.00 93.38 67 LEU A O 1
ATOM 513 N N . THR A 1 68 ? -0.757 -1.894 -4.655 1.00 93.81 68 THR A N 1
ATOM 514 C CA . THR A 1 68 ? -2.140 -2.208 -4.279 1.00 93.81 68 THR A CA 1
ATOM 515 C C . THR A 1 68 ? -3.150 -1.510 -5.195 1.00 93.81 68 THR A C 1
ATOM 517 O O . THR A 1 68 ? -2.788 -0.660 -6.010 1.00 93.81 68 THR A O 1
ATOM 520 N N . GLY A 1 69 ? -4.423 -1.886 -5.072 1.00 90.88 69 GLY A N 1
ATOM 521 C CA . GLY A 1 69 ? -5.535 -1.417 -5.896 1.00 90.88 69 GLY A CA 1
ATOM 522 C C . GLY A 1 69 ? -5.724 -2.221 -7.189 1.00 90.88 69 GLY A C 1
ATOM 523 O O . GLY A 1 69 ? -4.954 -3.141 -7.472 1.00 90.88 69 GLY A O 1
ATOM 524 N N . PRO A 1 70 ? -6.737 -1.884 -8.010 1.00 88.31 70 PRO A N 1
ATOM 525 C CA . PRO A 1 70 ? -7.100 -2.675 -9.191 1.00 88.31 70 PRO A CA 1
ATOM 526 C C . PRO A 1 70 ? -5.958 -2.851 -10.200 1.00 88.31 70 PRO A C 1
ATOM 528 O O . PRO A 1 70 ? -5.848 -3.895 -10.837 1.00 88.31 70 PRO A O 1
ATOM 531 N N . MET A 1 71 ? -5.066 -1.857 -10.312 1.00 8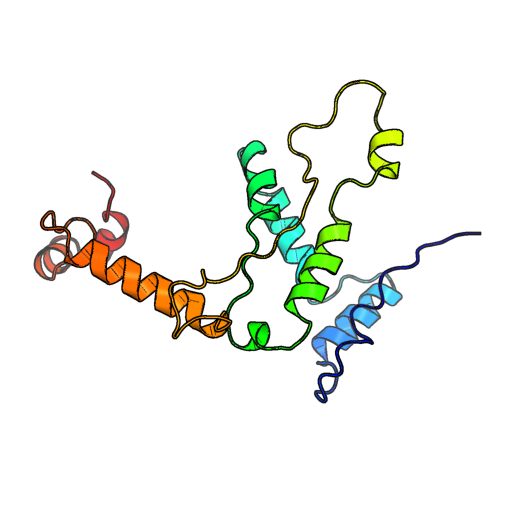6.00 71 MET A N 1
ATOM 532 C CA . MET A 1 71 ? -3.907 -1.927 -11.208 1.00 86.00 71 MET A CA 1
ATOM 533 C C . MET A 1 71 ? -2.945 -3.060 -10.838 1.00 86.00 71 MET A C 1
ATOM 535 O O . MET A 1 71 ? -2.325 -3.623 -11.738 1.00 86.00 71 MET A O 1
ATOM 539 N N . ALA A 1 72 ? -2.861 -3.449 -9.561 1.00 88.56 72 ALA A N 1
ATOM 540 C CA . ALA A 1 72 ? -1.989 -4.528 -9.095 1.00 88.56 72 ALA A CA 1
ATOM 541 C C . ALA A 1 72 ? -2.332 -5.899 -9.709 1.00 88.56 72 ALA A C 1
ATOM 543 O O . ALA A 1 72 ? -1.474 -6.777 -9.748 1.00 88.56 72 ALA A O 1
ATOM 544 N N . LEU A 1 73 ? -3.555 -6.073 -10.231 1.00 87.50 73 LEU A N 1
ATOM 545 C CA . LEU A 1 73 ? -3.989 -7.287 -10.934 1.00 87.50 73 LEU A CA 1
ATOM 546 C C . LEU A 1 73 ? -3.499 -7.355 -12.389 1.00 87.50 73 LEU A C 1
ATOM 548 O O . LEU A 1 73 ? -3.668 -8.375 -13.060 1.00 87.50 73 LEU A O 1
ATOM 552 N N . THR A 1 74 ? -2.894 -6.280 -12.898 1.00 90.06 74 THR A N 1
ATOM 553 C CA . THR A 1 74 ? -2.362 -6.242 -14.260 1.00 90.06 74 THR A CA 1
ATOM 554 C C . THR A 1 74 ? -1.153 -7.167 -14.352 1.00 90.06 74 THR A C 1
ATOM 556 O O . THR A 1 74 ? -0.135 -6.960 -13.685 1.00 90.06 74 THR A O 1
ATOM 559 N N . ARG A 1 75 ? -1.251 -8.195 -15.201 1.00 87.06 75 ARG A N 1
ATOM 560 C CA . ARG A 1 75 ? -0.175 -9.176 -15.393 1.00 87.06 75 ARG A CA 1
ATOM 561 C C . ARG A 1 75 ? 1.117 -8.478 -15.812 1.00 87.06 75 ARG A C 1
ATOM 563 O O . ARG A 1 75 ? 1.112 -7.633 -16.700 1.00 87.06 75 ARG A O 1
ATOM 570 N N . GLY A 1 76 ? 2.219 -8.843 -15.166 1.00 87.56 76 GLY A N 1
ATOM 571 C CA . GLY A 1 76 ? 3.542 -8.284 -15.450 1.00 87.56 76 GLY A CA 1
ATOM 572 C C . GLY A 1 76 ? 3.789 -6.883 -14.886 1.00 87.56 76 GLY A C 1
ATOM 573 O O . GLY A 1 76 ? 4.950 -6.518 -14.748 1.00 87.56 76 GLY A O 1
ATOM 574 N N . LEU A 1 77 ? 2.762 -6.127 -14.469 1.00 89.31 77 LEU A N 1
ATOM 575 C CA . LEU A 1 77 ? 2.953 -4.755 -13.979 1.00 89.31 77 LEU A CA 1
ATOM 576 C C . LEU A 1 77 ? 3.846 -4.701 -12.737 1.00 89.31 77 LEU A C 1
ATOM 578 O O . LEU A 1 77 ? 4.717 -3.846 -12.653 1.00 89.31 77 LEU A O 1
ATOM 582 N N . ASN A 1 78 ? 3.654 -5.618 -11.786 1.00 88.94 78 ASN A N 1
ATOM 583 C CA . ASN A 1 78 ? 4.466 -5.649 -10.569 1.00 88.94 78 ASN A CA 1
ATOM 584 C C . ASN A 1 78 ? 5.946 -5.955 -10.885 1.00 88.94 78 ASN A C 1
ATOM 586 O O . ASN A 1 78 ? 6.842 -5.273 -10.399 1.00 88.94 78 ASN A O 1
ATOM 590 N N . ALA A 1 79 ? 6.206 -6.913 -11.780 1.00 89.94 79 ALA A N 1
ATOM 591 C CA . ALA A 1 79 ? 7.564 -7.238 -12.222 1.00 89.94 79 ALA A CA 1
ATOM 592 C C . ALA A 1 79 ? 8.218 -6.075 -12.991 1.00 89.94 79 ALA A C 1
ATOM 594 O O . ALA A 1 79 ? 9.377 -5.746 -12.744 1.00 89.94 79 ALA A O 1
ATOM 595 N N . GLU A 1 80 ? 7.469 -5.414 -13.878 1.00 91.06 80 GLU A N 1
ATOM 596 C CA . GLU A 1 80 ? 7.942 -4.230 -14.602 1.00 91.06 80 GLU A CA 1
ATOM 597 C C . GLU A 1 80 ? 8.197 -3.042 -13.672 1.00 91.06 80 GLU A C 1
ATOM 599 O O . GLU A 1 80 ? 9.177 -2.323 -13.857 1.00 91.06 80 GLU A O 1
ATOM 604 N N . LEU A 1 81 ? 7.365 -2.852 -12.646 1.00 91.19 81 LEU A N 1
ATOM 605 C CA . LEU A 1 81 ? 7.573 -1.817 -11.639 1.00 91.19 81 LEU A CA 1
ATOM 606 C C . LEU A 1 81 ? 8.860 -2.074 -10.852 1.00 91.19 81 LEU A C 1
ATOM 608 O O . LEU A 1 81 ? 9.677 -1.166 -10.738 1.00 91.19 81 LEU A O 1
ATOM 612 N N . VAL A 1 82 ? 9.076 -3.300 -10.363 1.00 92.38 82 VAL A N 1
ATOM 613 C CA . VAL A 1 82 ? 10.326 -3.676 -9.678 1.00 92.38 82 VAL A CA 1
ATOM 614 C C . VAL A 1 82 ? 11.526 -3.417 -10.586 1.00 92.38 82 VAL A C 1
ATOM 616 O O . VAL A 1 82 ? 12.462 -2.747 -10.164 1.00 92.38 82 VAL A O 1
ATOM 619 N N . ARG A 1 83 ? 11.462 -3.842 -11.854 1.00 91.06 83 ARG A N 1
ATOM 620 C CA . ARG A 1 83 ? 12.519 -3.599 -12.846 1.00 91.06 83 ARG A CA 1
ATOM 621 C C . ARG A 1 83 ? 12.788 -2.109 -13.070 1.00 91.06 83 ARG A C 1
ATOM 623 O O . ARG A 1 83 ? 13.943 -1.712 -13.197 1.00 91.06 83 ARG A O 1
ATOM 630 N N . ALA A 1 84 ? 11.743 -1.285 -13.144 1.00 91.06 84 ALA A N 1
ATOM 631 C CA . ALA A 1 84 ? 11.879 0.159 -13.309 1.00 91.06 84 ALA A CA 1
ATOM 632 C C . ALA A 1 84 ? 12.494 0.823 -12.066 1.00 91.06 84 ALA A C 1
ATOM 634 O O . ALA A 1 84 ? 13.320 1.721 -12.202 1.00 91.06 84 ALA A O 1
ATOM 635 N N . LEU A 1 85 ? 12.133 0.362 -10.866 1.00 91.50 85 LEU A N 1
ATOM 636 C CA . LEU A 1 85 ? 12.694 0.846 -9.604 1.00 91.50 85 LEU A CA 1
ATOM 637 C C . LEU A 1 85 ? 14.153 0.402 -9.403 1.00 91.50 85 LEU A C 1
ATOM 639 O O . LEU A 1 85 ? 14.929 1.143 -8.807 1.00 91.50 85 LEU A O 1
ATOM 643 N N . SER A 1 86 ? 14.560 -0.752 -9.947 1.00 89.12 86 SER A N 1
ATOM 644 C CA . SER A 1 86 ? 15.955 -1.215 -9.903 1.00 89.12 86 SER A CA 1
ATOM 645 C C . SER A 1 86 ? 16.943 -0.232 -10.544 1.00 89.12 86 SER A C 1
ATOM 647 O O . SER A 1 86 ? 18.116 -0.250 -10.192 1.00 89.12 86 SER A O 1
ATOM 649 N N . ALA A 1 87 ? 16.487 0.656 -11.436 1.00 86.00 87 ALA A N 1
ATOM 650 C CA . ALA A 1 87 ? 17.325 1.698 -12.033 1.00 86.00 87 ALA A CA 1
ATOM 651 C C . ALA A 1 87 ? 17.834 2.747 -11.022 1.00 86.00 87 ALA A C 1
ATOM 653 O O . ALA A 1 87 ? 18.773 3.473 -11.333 1.00 86.00 87 ALA A O 1
ATOM 654 N N . TYR A 1 88 ? 17.223 2.831 -9.836 1.00 84.50 88 TYR A N 1
ATOM 655 C CA . TYR A 1 88 ? 17.625 3.745 -8.761 1.00 84.50 88 TYR A CA 1
ATOM 656 C C . TYR A 1 88 ? 18.550 3.092 -7.724 1.00 84.50 88 TYR A C 1
ATOM 658 O O . TYR A 1 88 ? 18.920 3.735 -6.742 1.00 84.50 88 TYR A O 1
ATOM 666 N N . MET A 1 89 ? 18.881 1.810 -7.900 1.00 83.25 89 MET A N 1
ATOM 667 C CA . MET A 1 89 ? 19.762 1.068 -6.996 1.00 83.25 89 MET A CA 1
ATOM 668 C C . MET A 1 89 ? 21.225 1.280 -7.381 1.00 83.25 89 MET A C 1
ATOM 670 O O . MET A 1 89 ? 21.531 1.666 -8.514 1.00 83.25 89 MET A O 1
ATOM 674 N N . THR A 1 90 ? 22.142 0.997 -6.457 1.00 72.19 90 THR A N 1
ATOM 675 C CA . THR A 1 90 ? 23.559 0.899 -6.814 1.00 72.19 90 THR A CA 1
ATOM 676 C C . THR A 1 90 ? 23.774 -0.193 -7.850 1.00 72.19 90 THR A C 1
ATOM 678 O O . THR A 1 90 ? 23.234 -1.293 -7.767 1.00 72.19 90 THR A O 1
ATOM 681 N N . THR A 1 91 ? 24.576 0.139 -8.854 1.00 62.75 91 THR A N 1
ATOM 682 C CA . THR A 1 91 ? 25.142 -0.836 -9.785 1.00 62.75 91 THR A CA 1
ATOM 683 C C . THR A 1 91 ? 26.642 -0.907 -9.533 1.00 62.75 91 THR A C 1
ATOM 685 O O . THR A 1 91 ? 27.226 0.075 -9.070 1.00 62.75 91 THR A O 1
ATOM 688 N N . GLU A 1 92 ? 27.285 -2.021 -9.882 1.00 58.94 92 GLU A N 1
ATOM 689 C CA . GLU A 1 92 ? 28.743 -2.207 -9.744 1.00 58.94 92 GLU A CA 1
ATOM 690 C C . GLU A 1 92 ? 29.548 -1.040 -10.367 1.00 58.94 92 GLU A C 1
ATOM 692 O O . GLU A 1 92 ? 30.600 -0.644 -9.870 1.00 58.94 92 GLU A O 1
ATOM 697 N N . ALA A 1 93 ? 29.016 -0.407 -11.421 1.00 54.81 93 ALA A N 1
ATOM 698 C CA . ALA A 1 93 ? 29.605 0.775 -12.058 1.00 54.81 93 ALA A CA 1
ATOM 699 C C . ALA A 1 93 ? 29.563 2.048 -11.183 1.00 54.81 93 ALA A C 1
ATOM 701 O O . ALA A 1 93 ? 30.428 2.921 -11.299 1.00 54.81 93 ALA A O 1
ATOM 702 N N . THR A 1 94 ? 28.554 2.178 -10.319 1.00 55.31 94 THR A N 1
ATOM 703 C CA . THR A 1 94 ? 28.424 3.281 -9.356 1.00 55.31 94 THR A CA 1
ATOM 704 C C . THR A 1 94 ? 29.371 3.090 -8.174 1.00 55.31 94 THR A C 1
ATOM 706 O O . THR A 1 94 ? 29.985 4.060 -7.743 1.00 55.31 94 THR A O 1
ATOM 709 N N . GLU A 1 95 ? 29.551 1.852 -7.710 1.00 55.66 95 GLU A N 1
ATOM 710 C CA . GLU A 1 95 ? 30.502 1.496 -6.646 1.00 55.66 95 GLU A CA 1
ATOM 711 C C . GLU A 1 95 ? 31.957 1.716 -7.090 1.00 55.66 95 GLU A C 1
ATOM 713 O O . GLU A 1 95 ? 32.749 2.288 -6.349 1.00 55.66 95 GLU A O 1
ATOM 718 N N . ALA A 1 96 ? 32.291 1.388 -8.344 1.00 53.59 96 ALA A N 1
ATOM 719 C CA . ALA A 1 96 ? 33.619 1.633 -8.920 1.00 53.59 96 ALA A CA 1
ATOM 720 C C . ALA A 1 96 ? 33.966 3.128 -9.106 1.00 53.59 96 ALA A C 1
ATOM 722 O O . ALA A 1 96 ? 35.138 3.478 -9.240 1.00 53.59 96 ALA A O 1
ATOM 723 N N . SER A 1 97 ? 32.958 4.008 -9.135 1.00 53.97 97 SER A N 1
ATOM 724 C CA . SER A 1 97 ? 33.135 5.466 -9.248 1.00 53.97 97 SER A CA 1
ATOM 725 C C . SER A 1 97 ? 33.217 6.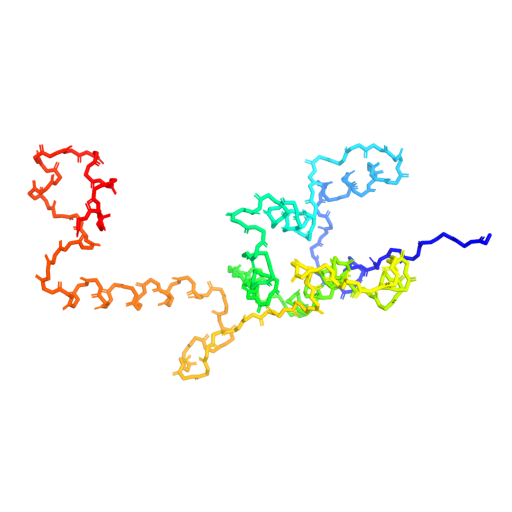165 -7.884 1.00 53.97 97 SER A C 1
ATOM 727 O O . SER A 1 97 ? 33.485 7.367 -7.826 1.00 53.97 97 SER A O 1
ATOM 729 N N . GLN A 1 98 ? 32.964 5.443 -6.789 1.00 58.09 98 GLN A N 1
ATOM 730 C CA . GLN A 1 98 ? 33.116 5.956 -5.432 1.00 58.09 98 GLN A CA 1
ATOM 731 C C . GLN A 1 98 ? 34.587 5.851 -5.011 1.00 58.09 98 GLN A C 1
ATOM 733 O O . GLN A 1 98 ? 35.290 4.905 -5.364 1.00 58.09 98 GLN A O 1
ATOM 738 N N . VAL A 1 99 ? 35.077 6.860 -4.284 1.00 55.31 99 VAL A N 1
ATOM 739 C CA . VAL A 1 99 ? 36.437 6.857 -3.729 1.00 55.31 99 VAL A CA 1
ATOM 740 C C . VAL A 1 99 ? 36.593 5.591 -2.889 1.00 55.31 99 VAL A C 1
ATOM 742 O O . VAL A 1 99 ? 35.820 5.371 -1.960 1.00 55.31 99 VAL A O 1
ATOM 745 N N . ALA A 1 100 ? 37.556 4.750 -3.269 1.00 50.97 100 ALA A N 1
ATOM 746 C CA . ALA A 1 100 ? 37.788 3.436 -2.691 1.00 50.97 100 ALA A CA 1
ATOM 747 C C . ALA A 1 100 ? 37.791 3.482 -1.154 1.00 50.97 100 ALA A C 1
ATOM 749 O O . ALA A 1 100 ? 38.707 4.047 -0.558 1.00 50.97 100 ALA A O 1
ATOM 750 N N . GLY A 1 101 ? 36.786 2.868 -0.523 1.00 52.97 101 GLY A N 1
ATOM 751 C CA . GLY A 1 101 ? 36.874 2.505 0.891 1.00 52.97 101 GLY A CA 1
ATOM 752 C C . GLY A 1 101 ? 35.568 2.415 1.669 1.00 52.97 101 GLY A C 1
ATOM 753 O O . GLY A 1 101 ? 35.467 1.531 2.506 1.00 52.97 101 GLY A O 1
ATOM 754 N N . GLU A 1 102 ? 34.568 3.258 1.409 1.00 54.47 102 GLU A N 1
ATOM 755 C CA . GLU A 1 102 ? 33.381 3.322 2.280 1.00 54.47 102 GLU A CA 1
ATOM 756 C C . GLU A 1 102 ? 32.084 3.282 1.456 1.00 54.47 102 GLU A C 1
ATOM 758 O O . GLU A 1 102 ? 31.681 4.307 0.896 1.00 54.47 102 GLU A O 1
ATOM 763 N N . PRO A 1 103 ? 31.419 2.111 1.358 1.00 59.12 103 PRO A N 1
ATOM 764 C CA . PRO A 1 103 ? 30.085 2.009 0.782 1.00 59.12 103 PRO A CA 1
ATOM 765 C C . PRO A 1 103 ? 29.156 2.970 1.518 1.00 59.12 103 PRO A C 1
ATOM 767 O O . PRO A 1 103 ? 29.100 2.954 2.747 1.00 59.12 103 PRO A O 1
ATOM 770 N N . HIS A 1 104 ? 28.410 3.806 0.798 1.00 64.00 104 HIS A N 1
ATOM 771 C CA . HIS A 1 104 ? 27.445 4.697 1.434 1.00 64.00 104 HIS A CA 1
ATOM 772 C C . HIS A 1 104 ? 26.363 3.841 2.130 1.00 64.00 104 HIS A C 1
ATOM 774 O O . HIS A 1 104 ? 25.547 3.221 1.443 1.00 64.00 104 HIS A O 1
ATOM 780 N N . PRO A 1 105 ? 26.308 3.782 3.476 1.00 68.06 105 PRO A N 1
ATOM 781 C CA . PRO A 1 105 ? 25.600 2.705 4.181 1.00 68.06 105 PRO A CA 1
ATOM 782 C C . PRO A 1 105 ? 24.075 2.762 4.009 1.00 68.06 105 PRO A C 1
ATOM 784 O O . PRO A 1 105 ? 23.371 1.788 4.253 1.00 68.06 105 PRO A O 1
ATOM 787 N N . TRP A 1 106 ? 23.552 3.902 3.552 1.00 71.62 106 TRP A N 1
ATOM 788 C CA . TRP A 1 106 ? 22.122 4.144 3.333 1.00 71.62 106 TRP A CA 1
ATOM 789 C C . TRP A 1 106 ? 21.696 3.977 1.867 1.00 71.62 106 TRP A C 1
ATOM 791 O O . TRP A 1 106 ? 20.605 4.415 1.491 1.00 71.62 106 TRP A O 1
ATOM 801 N N . GLN A 1 107 ? 22.560 3.418 1.016 1.00 76.06 107 GLN A N 1
ATOM 802 C CA . GLN A 1 107 ? 22.248 3.201 -0.392 1.00 76.06 107 GLN A CA 1
ATOM 803 C C . GLN A 1 107 ? 21.522 1.856 -0.590 1.00 76.06 107 GLN A C 1
ATOM 805 O O . GLN A 1 107 ? 21.899 0.854 0.019 1.00 76.06 107 GLN A O 1
ATOM 810 N N . PRO A 1 108 ? 20.433 1.813 -1.376 1.00 80.44 108 PRO A N 1
ATOM 811 C CA . PRO A 1 108 ? 19.646 0.598 -1.534 1.00 80.44 108 PRO A CA 1
ATOM 812 C C . PRO A 1 108 ? 20.266 -0.340 -2.578 1.00 80.44 108 PRO A C 1
ATOM 814 O O . PRO A 1 108 ? 20.606 0.079 -3.683 1.00 80.44 108 PRO A O 1
ATOM 817 N N . HIS A 1 109 ? 20.374 -1.621 -2.220 1.00 82.69 109 HIS A N 1
ATOM 818 C CA . HIS A 1 109 ? 21.007 -2.659 -3.045 1.00 82.69 109 HIS A CA 1
ATOM 819 C C . HIS A 1 109 ? 19.984 -3.549 -3.764 1.00 82.69 109 HIS A C 1
ATOM 821 O O . HIS A 1 109 ? 20.297 -4.202 -4.757 1.00 82.69 109 HIS A O 1
ATOM 827 N N . ALA A 1 110 ? 18.750 -3.597 -3.262 1.00 86.31 110 ALA A N 1
ATOM 828 C CA . ALA A 1 110 ? 17.699 -4.442 -3.801 1.00 86.31 110 ALA A CA 1
ATOM 829 C C . ALA A 1 110 ? 16.342 -3.741 -3.738 1.00 86.31 110 ALA A C 1
ATOM 831 O O . ALA A 1 110 ? 16.026 -3.034 -2.781 1.00 86.31 110 ALA A O 1
ATOM 832 N N . VAL A 1 111 ? 15.512 -4.012 -4.748 1.00 92.69 111 VAL A N 1
ATOM 833 C CA . VAL A 1 111 ? 14.087 -3.680 -4.729 1.00 92.69 111 VAL A CA 1
ATOM 834 C C . VAL A 1 111 ? 13.297 -4.967 -4.609 1.00 92.69 111 VAL A C 1
ATOM 836 O O . VAL A 1 111 ? 13.461 -5.879 -5.422 1.00 92.69 111 VAL A O 1
ATOM 839 N N . ARG A 1 112 ? 12.405 -5.038 -3.622 1.00 92.88 112 ARG A N 1
ATOM 840 C CA . ARG A 1 112 ? 11.549 -6.209 -3.420 1.00 92.88 112 ARG A CA 1
ATOM 841 C C . ARG A 1 112 ? 10.098 -5.784 -3.269 1.00 92.88 112 ARG A C 1
ATOM 843 O O . ARG A 1 112 ? 9.738 -5.042 -2.358 1.00 92.88 112 ARG A O 1
ATOM 850 N N . ALA A 1 113 ? 9.266 -6.310 -4.163 1.00 92.31 113 ALA A N 1
ATOM 851 C CA . ALA A 1 113 ? 7.823 -6.218 -4.037 1.00 92.31 113 ALA A CA 1
ATOM 852 C C . ALA A 1 113 ? 7.313 -7.289 -3.067 1.00 92.31 113 ALA A C 1
ATOM 854 O O . ALA A 1 113 ? 7.574 -8.482 -3.242 1.00 92.31 113 ALA A O 1
ATOM 855 N N . LEU A 1 114 ? 6.571 -6.864 -2.051 1.00 93.19 114 LEU A N 1
ATOM 856 C CA . LEU A 1 114 ? 5.921 -7.756 -1.105 1.00 93.19 114 LEU A CA 1
ATOM 857 C C . LEU A 1 114 ? 4.584 -8.250 -1.654 1.00 93.19 114 LEU A C 1
ATOM 859 O O . LEU A 1 114 ? 3.901 -7.578 -2.431 1.00 93.19 114 LEU A O 1
ATOM 863 N N . ARG A 1 115 ? 4.199 -9.438 -1.194 1.00 91.94 115 ARG A N 1
ATOM 864 C CA . ARG A 1 115 ? 2.923 -10.079 -1.504 1.00 91.94 115 ARG A CA 1
ATOM 865 C C . ARG A 1 115 ? 2.209 -10.484 -0.224 1.00 91.94 115 ARG A C 1
ATOM 867 O O . ARG A 1 115 ? 2.851 -10.697 0.805 1.00 91.94 115 ARG A O 1
ATOM 874 N N . ILE A 1 116 ? 0.892 -10.633 -0.315 1.00 94.31 116 ILE A N 1
ATOM 875 C CA . ILE A 1 116 ? 0.090 -11.212 0.765 1.00 94.31 116 ILE A CA 1
ATOM 876 C C . ILE A 1 116 ? 0.610 -12.634 1.053 1.00 94.31 116 ILE A C 1
ATOM 878 O O . ILE A 1 116 ? 0.772 -13.410 0.108 1.00 94.31 116 ILE A O 1
ATOM 882 N N . PRO A 1 117 ? 0.894 -12.983 2.321 1.00 93.81 117 PRO A N 1
ATOM 883 C CA . PRO A 1 117 ? 1.337 -14.324 2.682 1.00 93.81 117 PRO A CA 1
ATOM 884 C C . PRO A 1 117 ? 0.320 -15.419 2.336 1.00 93.81 117 PRO A C 1
ATOM 886 O O . PRO A 1 117 ? -0.887 -15.232 2.491 1.00 93.81 117 PRO A O 1
ATOM 889 N N . ASP A 1 118 ? 0.816 -16.596 1.947 1.00 92.50 118 ASP A N 1
ATOM 890 C CA . ASP A 1 118 ? -0.010 -17.690 1.410 1.00 92.50 118 ASP A CA 1
ATOM 891 C C . ASP A 1 118 ? -1.009 -18.289 2.420 1.00 92.50 118 ASP A C 1
ATOM 893 O O . ASP A 1 118 ? -1.993 -18.909 2.019 1.00 92.50 118 ASP A O 1
ATOM 897 N N . TYR A 1 119 ? -0.809 -18.080 3.726 1.00 94.81 119 TYR A N 1
ATOM 898 C CA . TYR A 1 119 ? -1.750 -18.538 4.754 1.00 94.81 119 TYR A CA 1
ATOM 899 C C . TYR A 1 119 ? -3.095 -17.786 4.727 1.00 94.81 119 TYR A C 1
ATOM 901 O O . TYR A 1 119 ? -4.081 -18.274 5.277 1.00 94.81 119 TYR A O 1
ATOM 909 N N . PHE A 1 120 ? -3.185 -16.638 4.044 1.00 94.50 120 PHE A N 1
ATOM 910 C CA . PHE A 1 120 ? -4.457 -15.990 3.721 1.00 94.50 120 PHE A CA 1
ATOM 911 C C . PHE A 1 120 ? -5.009 -16.511 2.387 1.00 94.50 120 PHE A C 1
ATOM 913 O O . PHE A 1 120 ? -5.033 -15.790 1.392 1.00 94.50 120 PHE A O 1
ATOM 920 N N . ALA A 1 121 ? -5.485 -17.759 2.365 1.00 92.19 121 ALA A N 1
ATOM 921 C CA . ALA A 1 121 ? -5.874 -18.463 1.136 1.00 92.19 121 ALA A CA 1
ATOM 922 C C . ALA A 1 121 ? -6.822 -17.665 0.212 1.00 92.19 121 ALA A C 1
ATOM 924 O O . ALA A 1 121 ? -6.588 -17.592 -0.991 1.00 92.19 121 ALA A O 1
ATOM 925 N N . ASN A 1 122 ? -7.840 -16.997 0.770 1.00 92.19 122 ASN A N 1
ATOM 926 C CA . ASN A 1 122 ? -8.819 -16.209 -0.001 1.00 92.19 122 ASN A CA 1
ATOM 927 C C . ASN A 1 122 ? -8.261 -14.892 -0.568 1.00 92.19 122 ASN A C 1
ATOM 929 O O . ASN A 1 122 ? -8.881 -14.280 -1.436 1.00 92.19 122 ASN A O 1
ATOM 933 N N . PHE A 1 123 ? -7.118 -14.438 -0.056 1.00 92.56 123 PHE A N 1
ATOM 934 C CA . PHE A 1 123 ? -6.471 -13.184 -0.441 1.00 92.56 123 PHE A CA 1
ATOM 935 C C . PHE A 1 123 ? -5.145 -13.409 -1.169 1.00 92.56 123 PHE A C 1
ATOM 937 O O . PHE A 1 123 ? -4.482 -12.445 -1.554 1.00 92.56 123 PHE A O 1
ATOM 944 N N . LYS A 1 124 ? -4.755 -14.669 -1.386 1.00 87.31 124 LYS A N 1
ATOM 945 C CA . LYS A 1 124 ? -3.578 -15.010 -2.176 1.00 87.31 124 LYS A CA 1
ATOM 946 C C . LYS A 1 124 ? -3.693 -14.349 -3.552 1.00 87.31 124 LYS A C 1
ATOM 948 O O . LYS A 1 124 ? -4.739 -14.413 -4.189 1.00 87.31 124 LYS A O 1
ATOM 953 N N . GLU A 1 125 ? -2.629 -13.663 -3.972 1.00 86.44 125 GLU A N 1
ATOM 954 C CA . GLU A 1 125 ? -2.541 -12.912 -5.241 1.00 86.44 125 GLU A CA 1
ATOM 955 C C . GLU A 1 125 ? -3.531 -11.733 -5.394 1.00 86.44 125 GLU A C 1
ATOM 957 O O . GLU A 1 125 ? -3.435 -10.969 -6.355 1.00 86.44 125 GLU A O 1
ATOM 962 N N . ARG A 1 126 ? -4.420 -11.495 -4.420 1.00 91.62 126 ARG A N 1
ATOM 963 C CA . ARG A 1 126 ? -5.393 -10.391 -4.402 1.00 91.62 126 ARG A CA 1
ATOM 964 C C . ARG A 1 126 ? -4.807 -9.133 -3.776 1.00 91.62 126 ARG A C 1
ATOM 966 O O . ARG A 1 126 ? -5.293 -8.622 -2.767 1.00 91.62 126 ARG A O 1
ATOM 973 N N . MET A 1 127 ? -3.741 -8.622 -4.390 1.00 92.50 127 MET A N 1
ATOM 974 C CA . MET A 1 127 ? -3.094 -7.380 -3.949 1.00 92.50 127 MET A CA 1
ATOM 975 C C . MET A 1 127 ? -4.037 -6.167 -4.005 1.00 92.50 127 MET A C 1
ATOM 977 O O . MET A 1 127 ? -3.854 -5.222 -3.244 1.00 92.50 127 MET A O 1
ATOM 981 N N . ASP A 1 128 ? -5.083 -6.216 -4.834 1.00 93.88 128 ASP A N 1
ATOM 982 C CA . ASP A 1 128 ? -6.179 -5.241 -4.864 1.00 93.88 128 ASP A CA 1
ATOM 983 C C . ASP A 1 128 ? -6.935 -5.146 -3.530 1.00 93.88 128 ASP A C 1
ATOM 985 O O . ASP A 1 128 ? -7.368 -4.062 -3.141 1.00 93.88 128 ASP A O 1
ATOM 989 N N . LEU A 1 129 ? -7.053 -6.266 -2.811 1.00 94.38 129 LEU A N 1
ATOM 990 C CA . LEU A 1 129 ? -7.729 -6.366 -1.517 1.00 94.38 129 LEU A CA 1
ATOM 991 C C . LEU A 1 129 ? -6.767 -6.318 -0.323 1.00 94.38 129 LEU A C 1
ATOM 993 O O . LEU A 1 129 ? -7.221 -6.436 0.816 1.00 94.38 129 LEU A O 1
ATOM 997 N N . ALA A 1 130 ? -5.463 -6.109 -0.537 1.00 93.69 130 ALA A N 1
ATOM 998 C CA . ALA A 1 130 ? -4.489 -6.009 0.552 1.00 93.69 130 ALA A CA 1
ATOM 999 C C . ALA A 1 130 ? -4.882 -4.973 1.634 1.00 93.69 130 ALA A C 1
ATOM 1001 O O . ALA A 1 130 ? -4.789 -5.305 2.818 1.00 93.69 130 ALA A O 1
ATOM 1002 N N . PRO A 1 131 ? -5.388 -3.765 1.292 1.00 95.19 131 PRO A N 1
ATOM 1003 C CA . PRO A 1 131 ? -5.807 -2.784 2.292 1.00 95.19 131 PRO A CA 1
ATOM 1004 C C . PRO A 1 131 ? -7.043 -3.245 3.068 1.00 95.19 131 PRO A C 1
ATOM 1006 O O . PRO A 1 131 ? -7.135 -3.008 4.269 1.00 95.19 131 PRO A O 1
ATOM 1009 N N . TYR A 1 132 ? -7.969 -3.946 2.405 1.00 95.62 132 TYR A N 1
ATOM 1010 C CA . TYR A 1 132 ? -9.153 -4.508 3.052 1.00 95.62 132 TYR A CA 1
ATOM 1011 C C . TYR A 1 132 ? -8.767 -5.606 4.047 1.00 95.62 132 TYR A C 1
ATOM 1013 O O . TYR A 1 132 ? -9.188 -5.566 5.201 1.00 95.62 132 TYR A O 1
ATOM 1021 N N . LEU A 1 133 ? -7.901 -6.540 3.641 1.00 95.81 133 LEU A N 1
ATOM 1022 C CA . LEU A 1 133 ? -7.361 -7.562 4.536 1.00 95.81 133 LEU A CA 1
ATOM 1023 C C . LEU A 1 133 ? -6.672 -6.918 5.749 1.00 95.81 133 LEU A C 1
ATOM 1025 O O . LEU A 1 133 ? -6.995 -7.258 6.887 1.00 95.81 133 LEU A O 1
ATOM 1029 N N . GLY A 1 134 ? -5.793 -5.939 5.517 1.00 94.75 134 GLY A N 1
ATOM 1030 C CA . GLY A 1 134 ? -5.130 -5.187 6.584 1.00 94.75 134 GLY A CA 1
ATOM 1031 C C . GLY A 1 134 ? -6.121 -4.528 7.548 1.00 94.75 134 GLY A C 1
ATOM 1032 O O . GLY A 1 134 ? -5.970 -4.658 8.761 1.00 94.75 134 GLY A O 1
ATOM 1033 N N . ALA A 1 135 ? -7.185 -3.910 7.028 1.00 95.81 135 ALA A N 1
ATOM 1034 C CA . ALA A 1 135 ? -8.240 -3.307 7.838 1.00 95.81 135 ALA A CA 1
ATOM 1035 C C . ALA A 1 135 ? -9.012 -4.340 8.675 1.00 95.81 135 ALA A C 1
ATOM 1037 O O . ALA A 1 135 ? -9.309 -4.075 9.836 1.00 95.81 135 ALA A O 1
ATOM 1038 N N . THR A 1 136 ? -9.308 -5.529 8.137 1.00 95.62 136 THR A N 1
ATOM 1039 C CA . THR A 1 136 ? -9.989 -6.589 8.909 1.00 95.62 136 THR A CA 1
ATOM 1040 C C . THR A 1 136 ? -9.125 -7.131 10.049 1.00 95.62 136 THR A C 1
ATOM 1042 O O . THR A 1 136 ? -9.628 -7.351 11.152 1.00 95.62 136 THR A O 1
ATOM 1045 N N . ILE A 1 137 ? -7.817 -7.290 9.818 1.00 95.06 137 ILE A N 1
ATOM 1046 C CA . ILE A 1 137 ? -6.854 -7.678 10.857 1.00 95.06 137 ILE A CA 1
ATOM 1047 C C . ILE A 1 137 ? -6.774 -6.577 11.917 1.00 95.06 137 ILE A C 1
ATOM 1049 O O . ILE A 1 137 ? -6.899 -6.864 13.107 1.00 95.06 137 ILE A O 1
ATOM 1053 N N . PHE A 1 138 ? -6.634 -5.319 11.489 1.00 94.12 138 PHE A N 1
ATOM 1054 C CA . PHE A 1 138 ? -6.599 -4.163 12.380 1.00 94.12 138 PHE A CA 1
ATOM 1055 C C . PHE A 1 138 ? -7.866 -4.067 13.237 1.00 94.12 138 PHE A C 1
ATOM 1057 O O . PHE A 1 138 ? -7.766 -3.963 14.453 1.00 94.12 138 PHE A O 1
ATOM 1064 N N . ALA A 1 139 ? -9.053 -4.204 12.641 1.00 94.19 139 ALA A N 1
ATOM 1065 C CA . ALA A 1 139 ? -10.322 -4.188 13.366 1.00 94.19 139 ALA A CA 1
ATOM 1066 C C . ALA A 1 139 ? -10.396 -5.294 14.430 1.00 94.19 139 ALA A C 1
ATOM 1068 O O . ALA A 1 139 ? -10.826 -5.038 15.553 1.00 94.19 139 ALA A O 1
ATOM 1069 N N . LYS A 1 140 ? -9.930 -6.510 14.112 1.00 94.06 140 LYS A N 1
ATOM 1070 C CA . LYS A 1 140 ? -9.882 -7.618 15.076 1.00 94.06 140 LYS A CA 1
ATOM 1071 C C . LYS A 1 140 ? -8.974 -7.308 16.270 1.00 94.06 140 LYS A C 1
ATOM 1073 O O . LYS A 1 140 ? -9.324 -7.662 17.391 1.00 94.06 140 LYS A O 1
ATOM 1078 N N . LEU A 1 141 ? -7.833 -6.656 16.041 1.00 92.38 141 LEU A N 1
ATOM 1079 C CA . LEU A 1 141 ? -6.915 -6.247 17.109 1.00 92.38 141 LEU A CA 1
ATOM 1080 C C . LEU A 1 141 ? -7.505 -5.111 17.952 1.00 92.38 141 LEU A C 1
ATOM 1082 O O . LEU A 1 141 ? -7.517 -5.194 19.175 1.00 92.38 141 LEU A O 1
ATOM 1086 N N . VAL A 1 142 ? -8.045 -4.080 17.300 1.00 91.56 142 VAL A N 1
ATOM 1087 C CA . VAL A 1 142 ? -8.576 -2.876 17.953 1.00 91.56 142 VAL A CA 1
ATOM 1088 C C . VAL A 1 142 ? -9.810 -3.165 18.800 1.00 91.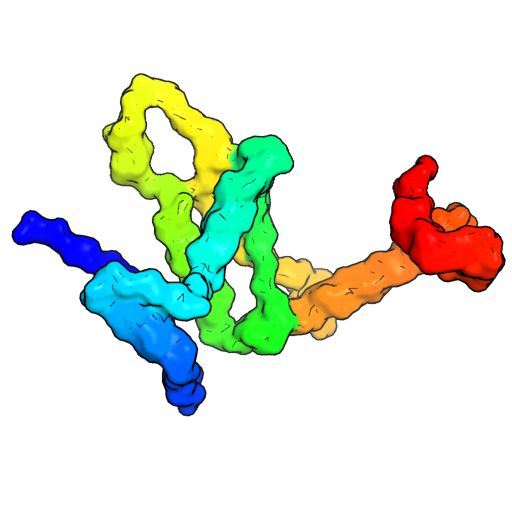56 142 VAL A C 1
ATOM 1090 O O . VAL A 1 142 ? -9.895 -2.678 19.923 1.00 91.56 142 VAL A O 1
ATOM 1093 N N . PHE A 1 143 ? -10.759 -3.955 18.293 1.00 88.69 143 PHE A N 1
ATOM 1094 C CA . PHE A 1 143 ? -11.973 -4.300 19.041 1.00 88.69 143 PHE A CA 1
ATOM 1095 C C . PHE A 1 143 ? -11.791 -5.497 19.979 1.00 88.69 143 PHE A C 1
ATOM 1097 O O . PHE A 1 143 ? -12.625 -5.711 20.855 1.00 88.69 143 PHE A O 1
ATOM 1104 N N . GLY A 1 144 ? -10.718 -6.274 19.808 1.00 87.94 144 GLY A N 1
ATOM 1105 C CA . GLY A 1 144 ? -10.316 -7.302 20.767 1.00 87.94 144 GLY A CA 1
ATOM 1106 C C . GLY A 1 144 ? -9.606 -6.732 21.997 1.00 87.94 144 GLY A C 1
ATOM 1107 O O . GLY A 1 144 ? -9.581 -7.382 23.040 1.00 87.94 144 GLY A O 1
ATOM 1108 N N . ASP A 1 145 ? -9.044 -5.526 21.892 1.00 86.56 145 ASP A N 1
ATOM 1109 C CA . ASP A 1 145 ? -8.401 -4.835 23.004 1.00 86.56 145 ASP A CA 1
ATOM 1110 C C . ASP A 1 145 ? -9.435 -4.170 23.928 1.00 86.56 145 ASP A C 1
ATOM 1112 O O . ASP A 1 145 ? -10.125 -3.212 23.568 1.00 86.56 145 ASP A O 1
ATOM 1116 N N . LEU A 1 146 ? -9.504 -4.665 25.165 1.00 84.06 146 LEU A N 1
ATOM 1117 C CA . LEU A 1 146 ? -10.402 -4.159 26.205 1.00 84.06 146 LEU A CA 1
ATOM 1118 C C . LEU A 1 146 ? -10.016 -2.760 26.709 1.00 84.06 146 LEU A C 1
ATOM 1120 O O . LEU A 1 146 ? -10.812 -2.133 27.406 1.00 84.06 146 LEU A O 1
ATOM 1124 N N . SER A 1 147 ? -8.825 -2.251 26.370 1.00 83.88 147 SER A N 1
ATOM 1125 C CA . SER A 1 147 ? -8.383 -0.916 26.785 1.00 83.88 147 SER A CA 1
ATOM 1126 C C . SER A 1 147 ? -9.232 0.214 26.187 1.00 83.88 147 SER A C 1
ATOM 1128 O O . SER A 1 147 ? -9.291 1.303 26.759 1.00 83.88 147 SER A O 1
ATOM 1130 N N . GLY A 1 148 ? -9.874 -0.024 25.034 1.00 79.69 148 GLY A N 1
ATOM 1131 C CA . GLY A 1 148 ? -10.709 0.965 24.348 1.00 79.69 148 GLY A CA 1
ATOM 1132 C C . GLY A 1 148 ? -9.956 2.198 23.828 1.00 79.69 148 GLY A C 1
ATOM 1133 O O . GLY A 1 148 ? -10.585 3.206 23.520 1.00 79.69 148 GLY A O 1
ATOM 1134 N N . ARG A 1 149 ? -8.618 2.153 23.746 1.00 82.88 149 ARG A N 1
ATOM 1135 C CA . ARG A 1 149 ? -7.772 3.318 23.402 1.00 82.88 149 ARG A CA 1
ATOM 1136 C C . ARG A 1 149 ? -7.572 3.540 21.904 1.00 82.88 149 ARG A C 1
ATOM 1138 O O . ARG A 1 149 ? -7.125 4.606 21.490 1.00 82.88 149 ARG A O 1
ATOM 1145 N N . ASN A 1 150 ? -7.894 2.532 21.101 1.00 86.69 150 ASN A N 1
ATOM 1146 C CA . ASN A 1 150 ? -7.577 2.487 19.673 1.00 86.69 150 ASN A CA 1
ATOM 1147 C C . ASN A 1 150 ? -8.773 2.844 18.768 1.00 86.69 150 ASN A C 1
ATOM 1149 O O . ASN A 1 150 ? -8.697 2.690 17.551 1.00 86.69 150 ASN A O 1
ATOM 1153 N N . TYR A 1 151 ? -9.885 3.308 19.346 1.00 89.56 151 TYR A N 1
ATOM 1154 C CA . TYR A 1 151 ? -11.064 3.773 18.617 1.00 89.56 151 TYR A CA 1
ATOM 1155 C C . TYR A 1 151 ? -11.773 4.900 19.375 1.00 89.56 151 TYR A C 1
ATOM 1157 O O . TYR A 1 151 ? -11.616 5.053 20.583 1.00 89.56 151 TYR A O 1
ATOM 1165 N N . ILE A 1 152 ? -12.566 5.698 18.657 1.00 91.19 152 ILE A N 1
ATOM 1166 C CA . ILE A 1 152 ? -13.317 6.820 19.233 1.00 91.19 152 ILE A CA 1
ATOM 1167 C C . ILE A 1 152 ? -14.699 6.327 19.652 1.00 91.19 152 ILE A C 1
ATOM 1169 O O . ILE A 1 152 ? -15.474 5.832 18.833 1.00 91.19 152 ILE A O 1
ATOM 1173 N N . THR A 1 153 ? -15.036 6.504 20.924 1.00 90.56 153 THR A N 1
ATOM 1174 C CA . THR A 1 153 ? -16.386 6.261 21.442 1.00 90.56 153 THR A CA 1
ATOM 1175 C C . THR A 1 153 ? -17.280 7.486 21.279 1.00 90.56 153 THR A C 1
ATOM 1177 O O . THR A 1 153 ? -16.821 8.629 21.226 1.00 90.56 153 THR A O 1
ATOM 1180 N N . LYS A 1 154 ? -18.599 7.265 21.306 1.00 92.88 154 LYS A N 1
ATOM 1181 C CA . LYS A 1 154 ? -19.584 8.357 21.310 1.00 92.88 154 LYS A CA 1
ATOM 1182 C C . LYS A 1 154 ? -19.364 9.337 22.469 1.00 92.88 154 LYS A C 1
ATOM 1184 O O . LYS A 1 154 ? -19.501 10.537 22.276 1.00 92.88 154 LYS A O 1
ATOM 1189 N N . LYS A 1 155 ? -19.011 8.834 23.658 1.00 92.31 155 LYS A N 1
ATOM 1190 C CA . LYS A 1 155 ? -18.735 9.669 24.836 1.00 92.31 155 LYS A CA 1
ATOM 1191 C C . LYS A 1 155 ? -17.560 10.617 24.574 1.00 92.31 155 LYS A C 1
ATOM 1193 O O . LYS A 1 155 ? -17.724 11.822 24.695 1.00 92.31 155 LYS A O 1
ATOM 1198 N N . GLN A 1 156 ? -16.426 10.072 24.132 1.00 90.56 156 GLN A N 1
ATOM 1199 C CA . GLN A 1 156 ? -15.220 10.842 23.810 1.00 90.56 156 GLN A CA 1
ATOM 1200 C C . GLN A 1 156 ? -15.474 11.902 22.730 1.00 90.56 156 GLN A C 1
ATOM 1202 O O . GLN A 1 156 ? -15.042 13.043 22.865 1.00 90.56 156 GLN A O 1
ATOM 1207 N N . TYR A 1 157 ? -16.217 11.546 21.678 1.00 93.81 157 TYR A N 1
ATOM 1208 C CA . TYR A 1 157 ? -16.572 12.494 20.624 1.00 93.81 157 TYR A CA 1
ATOM 1209 C C . TYR A 1 157 ? -17.507 13.605 21.122 1.00 93.81 157 TYR A C 1
ATOM 1211 O O . TYR A 1 157 ? -17.350 14.756 20.732 1.00 93.81 157 TYR A O 1
ATOM 1219 N N . ASN A 1 158 ? -18.459 13.292 22.003 1.00 95.75 158 ASN A N 1
ATOM 1220 C CA . ASN A 1 158 ? -19.353 14.300 22.572 1.00 95.75 158 ASN A CA 1
ATOM 1221 C C . ASN A 1 158 ? -18.621 15.283 23.503 1.00 95.75 158 ASN A C 1
ATOM 1223 O O . ASN A 1 158 ? -19.019 16.440 23.581 1.00 95.75 158 ASN A O 1
ATOM 1227 N N . GLU A 1 159 ? -17.581 14.831 24.209 1.00 93.62 159 GLU A N 1
ATOM 1228 C CA . GLU A 1 159 ? -16.819 15.646 25.166 1.00 93.62 159 GLU A CA 1
ATOM 1229 C C . GLU A 1 159 ? -15.764 16.536 24.486 1.00 93.62 159 GLU A C 1
ATOM 1231 O O . GLU A 1 159 ? -15.630 17.704 24.842 1.00 93.62 159 GLU A O 1
ATOM 1236 N N . ALA A 1 160 ? -15.026 16.008 23.502 1.00 91.31 160 ALA A N 1
ATOM 1237 C CA . ALA A 1 160 ? -13.894 16.699 22.863 1.00 91.31 160 ALA A CA 1
ATOM 1238 C C . ALA A 1 160 ? -14.141 17.100 21.392 1.00 91.31 160 ALA A C 1
ATOM 1240 O O . ALA A 1 160 ? -13.326 17.793 20.771 1.00 91.31 160 ALA A O 1
ATOM 1241 N N . GLY A 1 161 ? -15.257 16.669 20.804 1.00 91.94 161 GLY A N 1
ATOM 1242 C CA . GLY A 1 161 ? -15.582 16.920 19.403 1.00 91.94 161 GLY A CA 1
ATOM 1243 C C . GLY A 1 161 ? -14.619 16.223 18.428 1.00 91.94 161 GLY A C 1
ATOM 1244 O O . GLY A 1 161 ? -13.950 15.251 18.785 1.00 91.94 161 GLY A O 1
ATOM 1245 N N . PRO A 1 162 ? -14.492 16.733 17.187 1.00 93.44 162 PRO A N 1
ATOM 1246 C CA . PRO A 1 162 ? -13.628 16.146 16.157 1.00 93.44 162 PRO A CA 1
ATOM 1247 C C . PRO A 1 162 ? -12.138 16.103 16.518 1.00 93.44 162 PRO A C 1
ATOM 1249 O O . PRO A 1 162 ? -11.396 15.298 15.959 1.00 93.44 162 PRO A O 1
ATOM 1252 N N . SER A 1 163 ? -11.693 16.948 17.456 1.00 91.56 163 SER A N 1
ATOM 1253 C CA . SER A 1 163 ? -10.286 17.018 17.872 1.00 91.56 163 SER A CA 1
ATOM 1254 C C . SER A 1 163 ? -9.779 15.711 18.489 1.00 91.56 163 SER A C 1
ATOM 1256 O O . SER A 1 163 ? -8.592 15.400 18.397 1.00 91.56 163 SER A O 1
ATOM 1258 N N . VAL A 1 164 ? -10.688 14.893 19.031 1.00 91.19 164 VAL A N 1
ATOM 1259 C CA . VAL A 1 164 ? -10.368 13.609 19.660 1.00 91.19 164 VAL A CA 1
ATOM 1260 C C . VAL A 1 164 ? -9.720 12.603 18.705 1.00 91.19 164 VAL A C 1
ATOM 1262 O O . VAL A 1 164 ? -9.020 11.699 19.152 1.00 91.19 164 VAL A O 1
ATOM 1265 N N . ALA A 1 165 ? -9.882 12.776 17.388 1.00 88.19 165 ALA A N 1
ATOM 1266 C CA . ALA A 1 165 ? -9.218 11.939 16.390 1.00 88.19 165 ALA A CA 1
ATOM 1267 C C . ALA A 1 165 ? -7.682 12.016 16.462 1.00 88.19 165 ALA A C 1
ATOM 1269 O O . ALA A 1 165 ? -7.011 11.044 16.128 1.00 88.19 165 ALA A O 1
ATOM 1270 N N . PHE A 1 166 ? -7.127 13.134 16.942 1.00 87.56 166 PHE A N 1
ATOM 1271 C CA . PHE A 1 166 ? -5.682 13.315 17.124 1.00 87.56 166 PHE A CA 1
ATOM 1272 C C . PHE A 1 166 ? -5.173 12.816 18.490 1.00 87.56 166 PHE A C 1
ATOM 1274 O O . PHE A 1 166 ? -3.965 12.778 18.718 1.00 87.56 166 PHE A O 1
ATOM 1281 N N . ALA A 1 167 ? -6.081 12.424 19.392 1.00 82.31 167 ALA A N 1
ATOM 1282 C CA . ALA A 1 167 ? -5.775 11.937 20.740 1.00 82.31 167 ALA A CA 1
ATOM 1283 C C . ALA A 1 167 ? -5.767 10.395 20.852 1.00 82.31 167 ALA A C 1
ATOM 1285 O O . ALA A 1 167 ? -5.549 9.846 21.930 1.00 82.31 167 ALA A O 1
ATOM 1286 N N . LEU A 1 168 ? -6.038 9.679 19.754 1.00 77.50 168 LEU A N 1
ATOM 1287 C CA . LEU A 1 168 ? -6.000 8.215 19.717 1.00 77.50 168 LEU A CA 1
ATOM 1288 C C . LEU A 1 168 ? -4.557 7.703 19.805 1.00 77.50 168 LEU A C 1
ATOM 1290 O O . LEU A 1 168 ? -3.693 8.145 19.052 1.00 77.50 168 LEU A O 1
ATOM 1294 N N . GLY A 1 169 ? -4.308 6.734 20.691 1.00 65.56 169 GLY A N 1
ATOM 1295 C CA . GLY A 1 169 ? -2.995 6.090 20.849 1.00 65.56 169 GLY A CA 1
ATOM 1296 C C . GLY A 1 169 ? -1.894 6.959 21.475 1.00 65.56 169 GLY A C 1
ATOM 1297 O O . GLY A 1 169 ? -0.771 6.488 21.626 1.00 65.56 169 GLY A O 1
ATOM 1298 N N . SER A 1 170 ? -2.194 8.203 21.853 1.00 55.62 170 SER A N 1
ATOM 1299 C CA . SER A 1 170 ? -1.260 9.164 22.446 1.00 55.62 170 SER A CA 1
ATOM 1300 C C . SER A 1 170 ? -1.402 9.254 23.974 1.00 55.62 170 SER A C 1
ATOM 1302 O O . SER A 1 170 ? -1.543 10.350 24.504 1.00 55.62 170 SER A O 1
ATOM 1304 N N . VAL A 1 171 ? -1.361 8.108 24.680 1.00 42.91 171 VAL A N 1
ATOM 1305 C CA . VAL A 1 171 ? -1.047 7.986 26.130 1.00 42.91 171 VAL A CA 1
ATOM 1306 C C . VAL A 1 171 ? -0.444 6.617 26.441 1.00 42.91 171 VAL A C 1
ATOM 1308 O O . VAL A 1 171 ? -1.129 5.595 26.185 1.00 42.91 171 VAL A O 1
#